Protein AF-A0A974XVE1-F1 (afdb_monomer)

Solvent-accessible surface area (backbone atoms only — not comparable to full-atom values): 7111 Å² total; per-residue (Å²): 137,82,68,77,72,42,47,41,37,40,39,33,48,55,70,92,67,84,51,98,88,50,91,76,50,48,82,82,35,65,44,76,46,61,54,63,66,61,50,50,52,49,50,55,48,41,69,74,57,59,44,43,87,68,50,74,55,98,90,42,65,31,20,33,43,82,91,47,64,31,39,35,35,72,54,72,46,81,47,76,92,80,35,22,36,38,41,37,44,37,36,40,59,50,91,90,53,90,82,74,59,68,65,62,54,51,52,53,52,51,52,54,50,51,58,49,59,78,74,107

Sequence (120 aa):
MTAITHVYNYTVRIPHYKDPQHDVSWRNHVEINHSSEIALARITKWHRDSGQPAFETQGFMVRKAENEDAYFAVQSDRLKSDGHALVTFKVFTDETVPEVNPKEIIEHLIEDYRGRLDRG

pLDDT: mean 89.41, std 10.3, range [51.41, 98.19]

Nearest PDB structures (foldseek):
  7m0e-assembly2_B  TM=3.666E-01  e=6.092E-01  Homo sapiens
  4az1-assembly1_B  TM=4.094E-01  e=5.699E+00  Trypanosoma cruzi
  6cfw-assembly1_K  TM=3.891E-01  e=7.307E+00  Pyrococcus furiosus DSM 3638
  6izw-assembly1_A  TM=3.920E-01  e=6.867E+00  Myxococcus xanthus DK 1622
  8foh-assembly1_1  TM=3.137E-01  e=8.273E+00  Saccharomyces cerevisiae

Radius of gyration: 14.96 Å; Cα contacts (8 Å, |Δi|>4): 196; chains: 1; bounding box: 37×27×49 Å

Mean predicted aligned error: 4.95 Å

Organism: NCBI:txid2814292

Secondary structure (DSSP, 8-state):
-PPP-EEEEEEEE------SSS---GGGGEEEE--HHHHHHHHHHHHHS--EEEEEETTEEEEE-SSSSEEEEEEEEEPGGG-EEEEEEEEE--TT-TT--HHHHHHHHHHHHHHHHTT-

Structure (mmCIF, N/CA/C/O backbone):
data_AF-A0A974XVE1-F1
#
_entry.id   AF-A0A974XVE1-F1
#
loop_
_atom_site.group_PDB
_atom_site.id
_atom_site.type_symbol
_atom_site.label_atom_id
_atom_site.label_alt_id
_atom_site.label_comp_id
_atom_site.label_asym_id
_atom_site.label_entity_id
_atom_site.label_seq_id
_atom_site.pdbx_PDB_ins_code
_atom_site.Cartn_x
_atom_site.Cartn_y
_atom_site.Cartn_z
_atom_site.occupancy
_atom_site.B_iso_or_equiv
_atom_site.auth_seq_id
_atom_site.auth_comp_id
_atom_site.auth_asym_id
_atom_site.auth_atom_id
_atom_site.pdbx_PDB_model_num
ATOM 1 N N . MET A 1 1 ? -7.457 4.304 23.939 1.00 51.41 1 MET A N 1
ATOM 2 C CA . MET A 1 1 ? -6.723 3.577 22.883 1.00 51.41 1 MET A CA 1
ATOM 3 C C . MET A 1 1 ? -7.741 2.677 22.211 1.00 51.41 1 MET A C 1
ATOM 5 O O . MET A 1 1 ? -8.290 1.828 22.900 1.00 51.41 1 MET A O 1
ATOM 9 N N . THR A 1 2 ? -8.090 2.932 20.950 1.00 67.31 2 THR A N 1
ATOM 10 C CA . THR A 1 2 ? -9.068 2.101 20.229 1.00 67.31 2 THR A CA 1
ATOM 11 C C . THR A 1 2 ? -8.315 1.050 19.429 1.00 67.31 2 THR A C 1
ATOM 13 O O . THR A 1 2 ? -7.291 1.361 18.823 1.00 67.31 2 THR A O 1
ATOM 16 N N . ALA A 1 3 ? -8.773 -0.198 19.487 1.00 85.00 3 ALA A N 1
ATOM 17 C CA . ALA A 1 3 ? -8.128 -1.294 18.780 1.00 85.00 3 ALA A CA 1
ATOM 18 C C . ALA A 1 3 ? -8.289 -1.126 17.262 1.00 85.00 3 ALA A C 1
ATOM 20 O O . ALA A 1 3 ? -9.346 -0.708 16.790 1.00 85.00 3 ALA A O 1
ATOM 21 N N . ILE A 1 4 ? -7.252 -1.490 16.504 1.00 90.75 4 ILE A N 1
ATOM 22 C CA . ILE A 1 4 ? -7.373 -1.682 15.057 1.00 90.75 4 ILE A CA 1
ATOM 23 C C . ILE A 1 4 ? -8.256 -2.908 14.835 1.00 90.75 4 ILE A C 1
ATOM 25 O O . ILE A 1 4 ? -7.917 -4.006 15.275 1.00 90.75 4 ILE A O 1
ATOM 29 N N . THR A 1 5 ? -9.396 -2.709 14.182 1.00 91.38 5 THR A N 1
ATOM 30 C CA . THR A 1 5 ? -10.370 -3.770 13.898 1.00 91.38 5 THR A CA 1
ATOM 31 C C . THR A 1 5 ? -10.251 -4.298 12.475 1.00 91.38 5 THR A C 1
ATOM 33 O O . THR A 1 5 ? -10.677 -5.418 12.213 1.00 91.38 5 THR A O 1
ATOM 36 N N . HIS A 1 6 ? -9.645 -3.523 11.571 1.00 94.31 6 HIS A N 1
ATOM 37 C CA . HIS A 1 6 ? -9.445 -3.900 10.176 1.00 94.31 6 HIS A CA 1
ATOM 38 C C . HIS A 1 6 ? -8.010 -3.617 9.742 1.00 94.31 6 HIS A C 1
ATOM 40 O O . HIS A 1 6 ? -7.458 -2.555 10.024 1.00 94.31 6 HIS A O 1
ATOM 46 N N . VAL A 1 7 ? -7.412 -4.559 9.021 1.00 96.56 7 VAL A N 1
ATOM 47 C CA . VAL A 1 7 ? -6.055 -4.436 8.485 1.00 96.56 7 VAL A CA 1
ATOM 48 C C . VAL A 1 7 ? -6.097 -4.708 6.990 1.00 96.56 7 VAL A C 1
ATOM 50 O O . VAL A 1 7 ? -6.692 -5.694 6.560 1.00 96.56 7 VAL A O 1
ATOM 53 N N . TYR A 1 8 ? -5.448 -3.854 6.204 1.00 97.75 8 TYR A N 1
ATOM 54 C CA . TYR A 1 8 ? -5.314 -4.001 4.760 1.00 97.75 8 TYR A CA 1
ATOM 55 C C . TYR A 1 8 ? -3.849 -3.833 4.363 1.00 97.75 8 TYR A C 1
ATOM 57 O O . TYR A 1 8 ? -3.285 -2.745 4.439 1.00 97.75 8 TYR A O 1
ATOM 65 N N . ASN A 1 9 ? -3.213 -4.913 3.929 1.00 98.06 9 ASN A N 1
ATOM 66 C CA . ASN A 1 9 ? -1.834 -4.890 3.460 1.00 98.06 9 ASN A CA 1
ATOM 67 C C . ASN A 1 9 ? -1.812 -5.133 1.959 1.00 98.06 9 ASN A C 1
ATOM 69 O O . ASN A 1 9 ? -1.973 -6.268 1.512 1.00 98.06 9 ASN A O 1
ATOM 73 N N . TYR A 1 10 ? -1.559 -4.076 1.202 1.00 98.12 10 TYR A N 1
ATOM 74 C CA . TYR A 1 10 ? -1.370 -4.144 -0.236 1.00 98.12 10 TYR A CA 1
ATOM 75 C C . TYR A 1 10 ? 0.104 -4.367 -0.558 1.00 98.12 10 TYR A C 1
ATOM 77 O O . TYR A 1 10 ? 0.998 -3.741 0.030 1.00 98.12 10 TYR A O 1
ATOM 85 N N . THR A 1 11 ? 0.356 -5.257 -1.506 1.00 97.12 11 THR A N 1
ATOM 86 C CA . THR A 1 11 ? 1.673 -5.485 -2.097 1.00 97.12 11 THR A CA 1
ATOM 87 C C . THR A 1 11 ? 1.521 -5.508 -3.600 1.00 97.12 11 THR A C 1
ATOM 89 O O . THR A 1 11 ? 0.715 -6.270 -4.116 1.00 97.12 11 THR A O 1
ATOM 92 N N . VAL A 1 12 ? 2.304 -4.700 -4.301 1.00 95.00 12 VAL A N 1
ATOM 93 C CA . VAL A 1 12 ? 2.365 -4.731 -5.762 1.00 95.00 12 VAL A CA 1
ATOM 94 C C . VAL A 1 12 ? 3.779 -5.080 -6.169 1.00 95.00 12 VAL A C 1
ATOM 96 O O . VAL A 1 12 ? 4.738 -4.512 -5.641 1.00 95.00 12 VAL A O 1
ATOM 99 N N . ARG A 1 13 ? 3.907 -6.026 -7.094 1.00 90.56 13 ARG A N 1
ATOM 100 C CA . ARG A 1 13 ? 5.177 -6.367 -7.735 1.00 90.56 13 ARG A CA 1
ATOM 101 C C . ARG A 1 13 ? 5.052 -6.060 -9.213 1.00 90.56 13 ARG A C 1
ATOM 103 O O . ARG A 1 13 ? 4.204 -6.642 -9.883 1.00 90.56 13 ARG A O 1
ATOM 110 N N . ILE A 1 14 ? 5.878 -5.145 -9.707 1.00 85.44 14 ILE A N 1
ATOM 111 C CA . ILE A 1 14 ? 5.908 -4.854 -11.137 1.00 85.44 14 ILE A CA 1
ATOM 112 C C . ILE A 1 14 ? 6.508 -6.077 -11.853 1.00 85.44 14 ILE A C 1
ATOM 114 O O . ILE A 1 14 ? 7.609 -6.505 -11.500 1.00 85.44 14 ILE A O 1
ATOM 118 N N . PRO A 1 15 ? 5.782 -6.699 -12.798 1.00 79.94 15 PRO A N 1
ATOM 119 C CA . PRO A 1 15 ? 6.287 -7.854 -13.529 1.00 79.94 15 PRO A CA 1
ATOM 120 C C . PRO A 1 15 ? 7.419 -7.443 -14.481 1.00 79.94 15 PRO A C 1
ATOM 122 O O . PRO A 1 15 ? 7.312 -6.446 -15.188 1.00 79.94 15 PRO A O 1
ATOM 125 N N . HIS A 1 16 ? 8.485 -8.244 -14.524 1.00 75.25 16 HIS A N 1
ATOM 126 C CA . HIS A 1 16 ? 9.667 -8.037 -15.376 1.00 75.25 16 HIS A CA 1
ATOM 127 C C . HIS A 1 16 ? 9.638 -8.876 -16.670 1.00 75.25 16 HIS A C 1
ATOM 129 O O . HIS A 1 16 ? 10.615 -8.919 -17.415 1.00 75.25 16 HIS A O 1
ATOM 135 N N . TYR A 1 17 ? 8.539 -9.588 -16.936 1.00 73.12 17 TYR A N 1
ATOM 136 C CA . TYR A 1 17 ? 8.387 -10.471 -18.092 1.00 73.12 17 TYR A CA 1
ATOM 137 C C . TYR A 1 17 ? 7.341 -9.922 -19.064 1.00 73.12 17 TYR A C 1
ATOM 139 O O . TYR A 1 17 ? 6.427 -9.199 -18.675 1.00 73.12 17 TYR A O 1
ATOM 147 N N . LYS A 1 18 ? 7.473 -10.290 -20.339 1.00 67.25 18 LYS A N 1
ATOM 148 C CA . LYS A 1 18 ? 6.446 -10.067 -21.359 1.00 67.25 18 LYS A CA 1
ATOM 149 C C . LYS A 1 18 ? 5.841 -11.415 -21.720 1.00 67.25 18 LYS A C 1
ATOM 151 O O . LYS A 1 18 ? 6.584 -12.339 -22.047 1.00 67.25 18 LYS A O 1
ATOM 156 N N . ASP A 1 19 ? 4.521 -11.517 -21.669 1.00 69.50 19 ASP A N 1
ATOM 157 C CA . ASP A 1 19 ? 3.796 -12.658 -22.217 1.00 69.50 19 ASP A CA 1
ATOM 158 C C . ASP A 1 19 ? 3.272 -12.259 -23.610 1.00 69.50 19 ASP A C 1
ATOM 160 O O . ASP A 1 19 ? 2.522 -11.293 -23.727 1.00 69.50 19 ASP A O 1
ATOM 164 N N . PRO A 1 20 ? 3.682 -12.937 -24.695 1.00 70.50 20 PRO A N 1
ATOM 165 C CA . PRO A 1 20 ? 3.166 -12.645 -26.030 1.00 70.50 20 PRO A CA 1
ATOM 166 C C . PRO A 1 20 ? 1.683 -13.022 -26.211 1.00 70.50 20 PRO A C 1
ATOM 168 O O . PRO A 1 20 ? 1.090 -12.638 -27.217 1.00 70.50 20 PRO A O 1
ATOM 171 N N . GLN A 1 21 ? 1.091 -13.780 -25.282 1.00 77.69 21 GLN A N 1
ATOM 172 C CA . GLN A 1 21 ? -0.300 -14.244 -25.329 1.00 77.69 21 GLN A CA 1
ATOM 173 C C . GLN A 1 21 ? -1.229 -13.510 -24.351 1.00 77.69 21 GLN A C 1
ATOM 175 O O . GLN A 1 21 ? -2.440 -13.506 -24.576 1.00 77.69 21 GLN A O 1
ATOM 180 N N . HIS A 1 22 ? -0.698 -12.871 -23.306 1.00 73.81 22 HIS A N 1
ATOM 181 C CA . HIS A 1 22 ? -1.494 -12.194 -22.278 1.00 73.81 22 HIS A CA 1
ATOM 182 C C . HIS A 1 22 ? -0.956 -10.797 -21.970 1.00 73.81 22 HIS A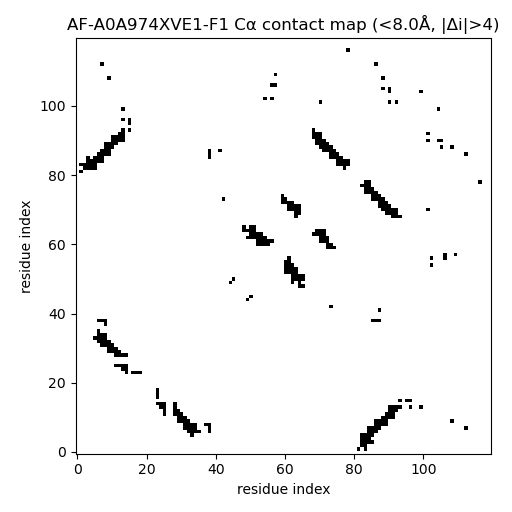 C 1
ATOM 184 O O . HIS A 1 22 ? 0.249 -10.567 -21.970 1.00 73.81 22 HIS A O 1
ATOM 190 N N . ASP A 1 23 ? -1.857 -9.867 -21.651 1.00 71.25 23 ASP A N 1
ATOM 191 C CA . ASP A 1 23 ? -1.456 -8.540 -21.190 1.00 71.25 23 ASP A CA 1
ATOM 192 C C . ASP A 1 23 ? -0.888 -8.626 -19.764 1.00 71.25 23 ASP A C 1
ATOM 194 O O . ASP A 1 23 ? -1.590 -8.950 -18.797 1.00 71.25 23 ASP A O 1
ATOM 198 N N . VAL A 1 24 ? 0.416 -8.377 -19.640 1.00 73.62 24 VAL A N 1
ATOM 199 C CA . VAL A 1 24 ? 1.142 -8.418 -18.369 1.00 73.62 24 VAL A CA 1
ATOM 200 C C . VAL A 1 24 ? 1.152 -7.013 -17.783 1.00 73.62 24 VAL A C 1
ATOM 202 O O . VAL A 1 24 ? 1.993 -6.181 -18.111 1.00 73.62 24 VAL A O 1
ATOM 205 N N . SER A 1 25 ? 0.201 -6.755 -16.887 1.00 82.44 25 SER A N 1
ATOM 206 C CA . SER A 1 25 ? 0.068 -5.482 -16.181 1.00 82.44 25 SER A CA 1
ATOM 207 C C . SER A 1 25 ? 0.274 -5.662 -14.681 1.00 82.44 25 SER A C 1
ATOM 209 O O . SER A 1 25 ? -0.181 -6.646 -14.095 1.00 82.44 25 SER A O 1
ATOM 211 N N . TRP A 1 26 ? 0.878 -4.669 -14.020 1.00 85.88 26 TRP A N 1
ATOM 212 C CA . TRP A 1 26 ? 0.981 -4.616 -12.555 1.00 85.88 26 TRP A CA 1
ATOM 213 C C . TRP A 1 26 ? -0.390 -4.707 -11.867 1.00 85.88 26 TRP A C 1
ATOM 215 O O . TRP A 1 26 ? -0.472 -5.162 -10.727 1.00 85.88 26 TRP A O 1
ATOM 225 N N . ARG A 1 27 ? -1.471 -4.335 -12.570 1.00 86.44 27 ARG A N 1
ATOM 226 C CA . ARG A 1 27 ? -2.858 -4.450 -12.093 1.00 86.44 27 ARG A CA 1
ATOM 227 C C . ARG A 1 27 ? -3.236 -5.895 -11.748 1.00 86.44 27 ARG A C 1
ATOM 229 O O . ARG A 1 27 ? -4.002 -6.112 -10.816 1.00 86.44 27 ARG A O 1
ATOM 236 N N . ASN A 1 28 ? -2.636 -6.876 -12.425 1.00 83.81 28 ASN A N 1
ATOM 237 C CA . ASN A 1 28 ? -2.845 -8.305 -12.165 1.00 83.81 28 ASN A CA 1
ATOM 238 C C . ASN A 1 28 ? -1.953 -8.846 -11.031 1.00 83.81 28 ASN A C 1
ATOM 240 O O . ASN A 1 28 ? -2.083 -10.001 -10.638 1.00 83.81 28 ASN A O 1
ATOM 244 N N . HIS A 1 29 ? -1.050 -8.018 -10.500 1.00 87.12 29 HIS A N 1
ATOM 245 C CA . HIS A 1 29 ? -0.064 -8.373 -9.477 1.00 87.12 29 HIS A CA 1
ATOM 246 C C . HIS A 1 29 ? -0.264 -7.585 -8.173 1.00 87.12 29 HIS A C 1
ATOM 248 O O . HIS A 1 29 ? 0.684 -7.361 -7.415 1.00 87.12 29 HIS A O 1
ATOM 254 N N . VAL A 1 30 ? -1.502 -7.154 -7.916 1.00 93.00 30 VAL A N 1
ATOM 255 C CA . VAL A 1 30 ? -1.912 -6.566 -6.641 1.00 93.00 30 VAL A CA 1
ATOM 256 C C . VAL A 1 30 ? -2.319 -7.687 -5.685 1.00 93.00 30 VAL A C 1
ATOM 258 O O . VAL A 1 30 ? -3.337 -8.349 -5.869 1.00 93.00 30 VAL A O 1
ATOM 261 N N . GLU A 1 31 ? -1.533 -7.884 -4.633 1.00 95.12 31 GLU A N 1
ATOM 262 C CA . GLU A 1 31 ? -1.820 -8.821 -3.549 1.00 95.12 31 GLU A CA 1
ATOM 263 C C . GLU A 1 31 ? -2.351 -8.071 -2.327 1.00 95.12 31 GLU A C 1
ATOM 265 O O . GLU A 1 31 ? -1.766 -7.074 -1.892 1.00 95.12 31 GLU A O 1
ATOM 270 N N . ILE A 1 32 ? -3.425 -8.585 -1.727 1.00 96.19 32 ILE A N 1
ATOM 271 C CA . ILE A 1 32 ? -4.030 -8.021 -0.518 1.00 96.19 32 ILE A CA 1
ATOM 272 C C . ILE A 1 32 ? -4.080 -9.101 0.555 1.00 96.19 32 ILE A C 1
ATOM 274 O O . ILE A 1 32 ? -4.535 -10.216 0.307 1.00 96.19 32 ILE A O 1
ATOM 278 N N . ASN A 1 33 ? -3.642 -8.769 1.767 1.00 95.00 33 ASN A N 1
ATOM 279 C CA . ASN A 1 33 ? -3.856 -9.611 2.942 1.00 95.00 33 ASN A CA 1
ATOM 280 C C . ASN A 1 33 ? -4.298 -8.782 4.155 1.00 95.00 33 ASN A C 1
ATOM 282 O O . ASN A 1 33 ? -4.079 -7.574 4.213 1.00 95.00 33 ASN A O 1
ATOM 286 N N . HIS A 1 34 ? -4.875 -9.459 5.146 1.00 96.56 34 HIS A N 1
ATOM 287 C CA . HIS A 1 34 ? -5.447 -8.840 6.346 1.00 96.56 34 HIS A CA 1
ATOM 288 C C . HIS A 1 34 ? -4.681 -9.204 7.630 1.00 96.56 34 HIS A C 1
ATOM 290 O O . HIS A 1 34 ? -5.222 -9.124 8.729 1.00 96.56 34 HIS A O 1
ATOM 296 N N . SER A 1 35 ? -3.423 -9.648 7.507 1.00 97.12 35 SER A N 1
ATOM 297 C CA . SER A 1 35 ? -2.628 -10.087 8.657 1.00 97.12 35 SER A CA 1
ATOM 298 C C . SER A 1 35 ? -2.122 -8.904 9.487 1.00 97.12 35 SER A C 1
ATOM 300 O O . SER A 1 35 ? -1.351 -8.067 9.005 1.00 97.12 35 SER A O 1
ATOM 302 N N . SER A 1 36 ? -2.498 -8.876 10.766 1.00 96.44 36 SER A N 1
ATOM 303 C CA . SER A 1 36 ? -1.978 -7.913 11.743 1.00 96.44 36 SER A CA 1
ATOM 304 C C . SER A 1 36 ? -0.472 -8.059 11.962 1.00 96.44 36 SER A C 1
ATOM 306 O O . SER A 1 36 ? 0.212 -7.059 12.163 1.00 96.44 36 SER A O 1
ATOM 308 N N . GLU A 1 37 ? 0.066 -9.279 11.875 1.00 96.88 37 GLU A N 1
ATOM 309 C CA . GLU A 1 37 ? 1.505 -9.536 12.022 1.00 96.88 37 GLU A CA 1
ATOM 310 C C . GLU A 1 37 ? 2.303 -8.890 10.886 1.00 96.88 37 GLU A C 1
ATOM 312 O O . GLU A 1 37 ? 3.314 -8.230 11.127 1.00 96.88 37 GLU A O 1
ATOM 317 N N . ILE A 1 38 ? 1.808 -9.003 9.647 1.00 96.06 38 ILE A N 1
ATOM 318 C CA . ILE A 1 38 ? 2.435 -8.371 8.478 1.00 96.06 38 ILE A CA 1
ATOM 319 C C . ILE A 1 38 ? 2.382 -6.845 8.602 1.00 96.06 38 ILE A C 1
ATOM 321 O O . ILE A 1 38 ? 3.383 -6.174 8.337 1.00 96.06 38 ILE A O 1
ATOM 325 N N . ALA A 1 39 ? 1.244 -6.291 9.029 1.00 96.44 39 ALA A N 1
ATOM 326 C CA . ALA A 1 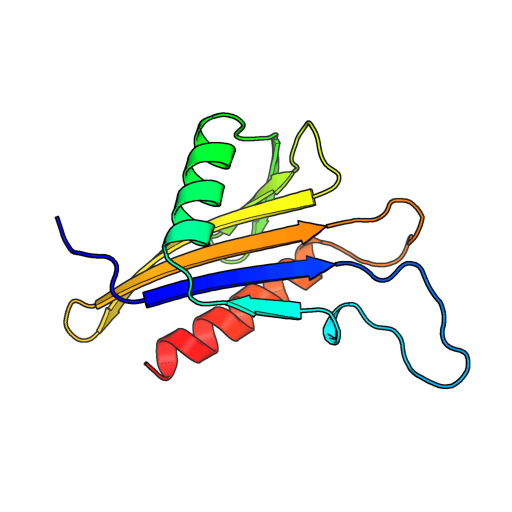39 ? 1.102 -4.850 9.223 1.00 96.44 39 ALA A CA 1
ATOM 327 C C . ALA A 1 39 ? 2.057 -4.330 10.306 1.00 96.44 39 ALA A C 1
ATOM 329 O O . ALA A 1 39 ? 2.781 -3.358 10.081 1.00 96.44 3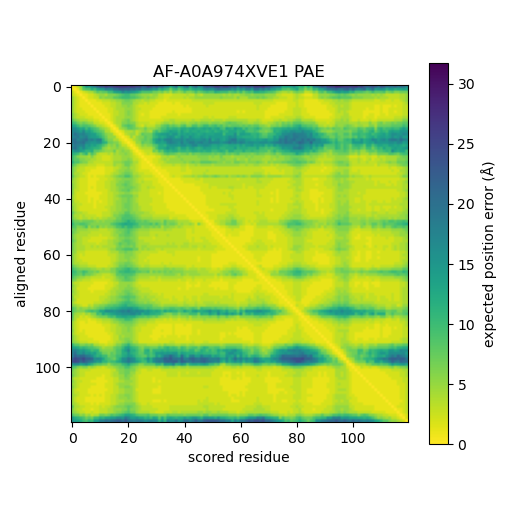9 ALA A O 1
ATOM 330 N N . LEU A 1 40 ? 2.118 -5.014 11.453 1.00 96.31 40 LEU A N 1
ATOM 331 C CA . LEU A 1 40 ? 3.004 -4.653 12.555 1.00 96.31 40 LEU A CA 1
ATOM 332 C C . LEU A 1 40 ? 4.476 -4.714 12.131 1.00 96.31 40 LEU A C 1
ATOM 334 O O . LEU A 1 40 ? 5.234 -3.786 12.419 1.00 96.31 40 LEU A O 1
ATOM 338 N N . ALA A 1 41 ? 4.877 -5.761 11.405 1.00 96.56 41 ALA A N 1
ATOM 339 C CA . ALA A 1 41 ? 6.236 -5.888 10.887 1.00 96.56 41 ALA A CA 1
ATOM 340 C C . ALA A 1 41 ? 6.598 -4.737 9.932 1.00 96.56 41 ALA A C 1
ATOM 342 O O . ALA A 1 41 ? 7.682 -4.161 10.051 1.00 96.56 41 ALA A O 1
ATOM 343 N N . ARG A 1 42 ? 5.686 -4.353 9.027 1.00 95.88 42 ARG A N 1
ATOM 344 C CA . ARG A 1 42 ? 5.882 -3.225 8.098 1.00 95.88 42 ARG A CA 1
ATOM 345 C C . ARG A 1 42 ? 6.034 -1.901 8.829 1.00 95.88 42 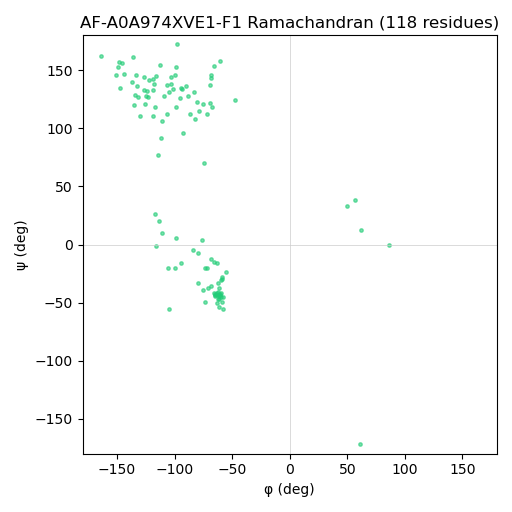ARG A C 1
ATOM 347 O O . ARG A 1 42 ? 7.004 -1.193 8.591 1.00 95.88 42 ARG A O 1
ATOM 354 N N . ILE A 1 43 ? 5.124 -1.595 9.748 1.00 95.06 43 ILE A N 1
ATOM 355 C CA . ILE A 1 43 ? 5.155 -0.342 10.513 1.00 95.06 43 ILE A CA 1
ATOM 356 C C . ILE A 1 43 ? 6.407 -0.267 11.371 1.00 95.06 43 ILE A C 1
ATOM 358 O O . ILE A 1 43 ? 7.075 0.761 11.386 1.00 95.06 43 ILE A O 1
ATOM 362 N N . THR A 1 44 ? 6.774 -1.367 12.029 1.00 96.06 44 THR A N 1
ATOM 363 C CA . THR A 1 44 ? 8.013 -1.435 12.813 1.00 96.06 44 THR A CA 1
ATOM 364 C C . THR A 1 44 ? 9.237 -1.171 11.937 1.00 96.06 44 THR A C 1
ATOM 366 O O . THR A 1 44 ? 10.105 -0.387 12.323 1.00 96.06 44 THR A O 1
ATOM 369 N N . LYS A 1 45 ? 9.300 -1.786 10.745 1.00 94.88 45 LYS A N 1
ATOM 370 C CA . LYS A 1 45 ? 10.380 -1.552 9.777 1.00 94.88 45 LYS A CA 1
ATOM 371 C C . LYS A 1 45 ? 10.414 -0.090 9.339 1.00 94.88 45 LYS A C 1
ATOM 373 O O . LYS A 1 45 ? 11.447 0.546 9.468 1.00 94.88 45 LYS A O 1
ATOM 378 N N . TRP A 1 46 ? 9.301 0.455 8.865 1.00 94.38 46 TRP A N 1
ATOM 379 C CA . TRP A 1 46 ? 9.242 1.806 8.301 1.00 94.38 46 TRP A CA 1
ATOM 380 C C . TRP A 1 46 ? 9.329 2.916 9.346 1.00 94.38 46 TRP A C 1
ATOM 382 O O . TRP A 1 46 ? 9.686 4.039 9.021 1.00 94.38 46 TRP A O 1
ATOM 392 N N . HIS A 1 47 ? 9.045 2.628 10.612 1.00 92.88 47 HIS A 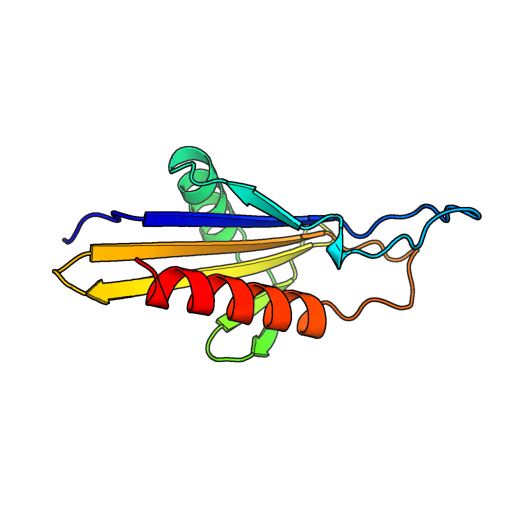N 1
ATOM 393 C CA . HIS A 1 47 ? 9.347 3.557 11.694 1.00 92.88 47 HIS A CA 1
ATOM 394 C C . HIS A 1 47 ? 10.859 3.643 11.952 1.00 92.88 47 HIS A C 1
ATOM 396 O O . HIS A 1 47 ? 11.372 4.714 12.264 1.00 92.88 47 HIS A O 1
ATOM 402 N N . ARG A 1 48 ? 11.581 2.520 11.841 1.00 93.25 48 ARG A N 1
ATOM 403 C CA . ARG A 1 48 ? 13.045 2.483 11.978 1.00 93.25 48 ARG A CA 1
ATOM 404 C C . ARG A 1 48 ? 13.734 3.076 10.749 1.00 93.25 48 ARG A C 1
ATOM 406 O O . ARG A 1 48 ? 14.577 3.953 10.885 1.00 93.25 48 ARG A O 1
ATOM 413 N N . ASP A 1 49 ? 13.314 2.621 9.577 1.00 92.75 49 ASP A N 1
ATOM 414 C CA . ASP A 1 49 ? 13.871 2.961 8.274 1.00 92.75 49 ASP A CA 1
ATOM 415 C C . ASP A 1 49 ? 12.808 3.727 7.484 1.00 92.75 49 ASP A C 1
ATOM 417 O O . ASP A 1 49 ? 12.111 3.178 6.625 1.00 92.75 49 ASP A O 1
ATOM 421 N N . SER A 1 50 ? 12.639 5.008 7.820 1.00 89.94 50 SER A N 1
ATOM 422 C CA . SER A 1 50 ? 11.550 5.821 7.266 1.00 89.94 50 SER A CA 1
ATOM 423 C C . SER A 1 50 ? 11.654 6.066 5.767 1.00 89.94 50 SER A C 1
ATOM 425 O O . SER A 1 50 ? 10.667 6.460 5.156 1.00 89.94 50 SER A O 1
ATOM 427 N N . GLY A 1 51 ? 12.804 5.812 5.144 1.00 93.75 51 GLY A N 1
ATOM 428 C CA . GLY A 1 51 ? 13.018 6.139 3.742 1.00 93.75 51 GLY A CA 1
ATOM 429 C C . GLY A 1 51 ? 12.898 7.641 3.472 1.00 93.75 51 GLY A C 1
ATOM 430 O O . GLY A 1 51 ? 12.751 8.460 4.386 1.00 93.75 51 GLY A O 1
ATOM 431 N N . GLN A 1 52 ? 12.902 8.009 2.197 1.00 96.38 52 GLN A N 1
ATOM 432 C CA . GLN A 1 52 ? 12.850 9.401 1.758 1.00 96.38 52 GLN A CA 1
ATOM 433 C C . GLN A 1 52 ? 11.448 9.764 1.253 1.00 96.38 52 GLN A C 1
ATOM 435 O O . GLN A 1 52 ? 10.839 8.967 0.536 1.00 96.38 52 GLN A O 1
ATOM 440 N N . PRO A 1 53 ? 10.910 10.951 1.593 1.00 96.25 53 PRO A N 1
ATOM 441 C CA . PRO A 1 53 ? 9.716 11.490 0.948 1.00 96.25 53 PRO A CA 1
ATOM 442 C C . PRO A 1 53 ? 9.816 11.404 -0.576 1.00 96.25 53 PRO A C 1
ATOM 444 O O . PRO A 1 53 ? 10.773 11.910 -1.157 1.00 96.25 53 PRO A O 1
ATOM 447 N N . ALA A 1 54 ? 8.840 10.767 -1.219 1.00 95.94 54 ALA A N 1
ATOM 448 C CA . ALA A 1 54 ? 8.794 10.669 -2.674 1.00 95.94 54 ALA A CA 1
ATOM 449 C C . ALA A 1 54 ? 7.740 11.618 -3.247 1.00 95.94 54 ALA A C 1
ATOM 451 O O . ALA A 1 54 ? 8.047 12.457 -4.090 1.00 95.94 54 ALA A O 1
ATOM 452 N N . PHE A 1 55 ? 6.497 11.487 -2.786 1.00 97.38 55 PHE A N 1
ATOM 453 C CA . PHE A 1 55 ? 5.378 12.330 -3.196 1.00 97.38 55 PHE A CA 1
ATOM 454 C C . PHE A 1 55 ? 4.214 12.184 -2.216 1.00 97.38 55 PHE A C 1
ATOM 456 O O . PHE A 1 55 ? 4.119 11.209 -1.474 1.00 97.38 55 PHE A O 1
ATOM 463 N N . GLU A 1 56 ? 3.299 13.145 -2.253 1.00 97.56 56 GLU A N 1
ATOM 464 C CA . GLU A 1 56 ? 2.009 13.056 -1.579 1.00 97.56 56 GLU A CA 1
ATOM 465 C C . GLU A 1 56 ? 0.915 12.821 -2.623 1.00 97.56 56 GLU A C 1
ATOM 467 O O . GLU A 1 56 ? 0.926 13.427 -3.701 1.00 97.56 56 GLU A O 1
ATOM 472 N N . THR A 1 57 ? -0.026 11.927 -2.329 1.00 97.19 57 THR A N 1
ATOM 473 C CA . THR A 1 57 ? -1.226 11.769 -3.153 1.00 97.19 57 THR A CA 1
ATOM 474 C C . THR A 1 57 ? -2.425 11.366 -2.310 1.00 97.19 57 THR A C 1
ATOM 476 O O . THR A 1 57 ? -2.335 10.508 -1.438 1.00 97.19 57 THR A O 1
ATOM 479 N N . GLN A 1 58 ? -3.558 12.025 -2.550 1.00 95.19 58 GLN A N 1
ATOM 480 C CA . GLN A 1 58 ? -4.835 11.758 -1.887 1.00 95.19 58 GLN A CA 1
ATOM 481 C C . GLN A 1 58 ? -4.764 11.692 -0.341 1.00 95.19 58 GLN A C 1
ATOM 483 O O . GLN A 1 58 ? -5.516 10.936 0.272 1.00 95.19 58 GLN A O 1
ATOM 488 N N . GLY A 1 59 ? -3.879 12.474 0.289 1.00 94.56 59 GLY A N 1
ATOM 489 C CA . GLY A 1 59 ? -3.666 12.493 1.745 1.00 94.56 59 GLY A CA 1
ATOM 490 C C . GLY A 1 59 ? -2.672 11.451 2.273 1.00 94.56 59 GLY A C 1
ATOM 491 O O . GLY A 1 59 ? -2.396 11.429 3.468 1.00 94.56 59 GLY A O 1
ATOM 492 N N . PHE A 1 60 ? -2.099 10.622 1.397 1.00 97.25 60 PHE A N 1
ATOM 493 C CA . PHE A 1 60 ? -1.047 9.671 1.736 1.00 97.25 60 PHE A CA 1
ATOM 494 C C . PHE A 1 60 ? 0.330 10.258 1.442 1.00 97.25 60 PHE A C 1
ATOM 496 O O . PHE A 1 60 ? 0.635 10.631 0.306 1.00 97.25 60 PHE A O 1
ATOM 503 N N . MET A 1 61 ? 1.194 10.254 2.457 1.00 97.31 61 MET A N 1
ATOM 504 C CA . MET A 1 61 ? 2.619 10.522 2.290 1.00 97.31 61 MET A CA 1
ATOM 505 C C . MET A 1 61 ? 3.329 9.249 1.827 1.00 97.31 61 MET A C 1
ATOM 507 O O . MET A 1 61 ? 3.507 8.308 2.606 1.00 97.31 61 MET A O 1
ATOM 511 N N . VAL A 1 62 ? 3.746 9.225 0.563 1.00 97.88 62 VAL A N 1
ATOM 512 C CA . VAL A 1 62 ? 4.466 8.096 -0.030 1.00 97.88 62 VAL A CA 1
ATOM 513 C C . VAL A 1 62 ? 5.963 8.322 0.090 1.00 97.88 62 VAL A C 1
ATOM 515 O O . VAL A 1 62 ? 6.488 9.402 -0.202 1.00 97.88 62 VAL A O 1
ATOM 518 N N . ARG A 1 63 ? 6.668 7.279 0.518 1.00 97.56 63 ARG A N 1
ATOM 519 C CA . ARG A 1 63 ? 8.109 7.302 0.761 1.00 97.56 63 ARG A CA 1
ATOM 520 C C . ARG A 1 63 ? 8.797 6.246 -0.096 1.00 97.56 63 ARG A C 1
ATOM 522 O O . ARG A 1 63 ? 8.259 5.155 -0.278 1.00 97.56 63 ARG A O 1
ATOM 529 N N . LYS A 1 64 ? 9.974 6.573 -0.630 1.00 96.31 64 LYS A N 1
ATOM 530 C CA . LYS A 1 64 ? 10.872 5.619 -1.288 1.00 96.31 64 LYS A CA 1
ATOM 531 C C . LYS A 1 64 ? 11.781 5.009 -0.226 1.00 96.31 64 LYS A C 1
ATOM 533 O O . LYS A 1 64 ? 12.392 5.738 0.557 1.00 96.31 64 LYS A O 1
ATOM 538 N N . ALA A 1 65 ? 11.852 3.687 -0.172 1.00 94.75 65 ALA A N 1
ATOM 539 C CA . ALA A 1 65 ? 12.765 2.999 0.727 1.00 94.75 65 ALA A CA 1
ATOM 540 C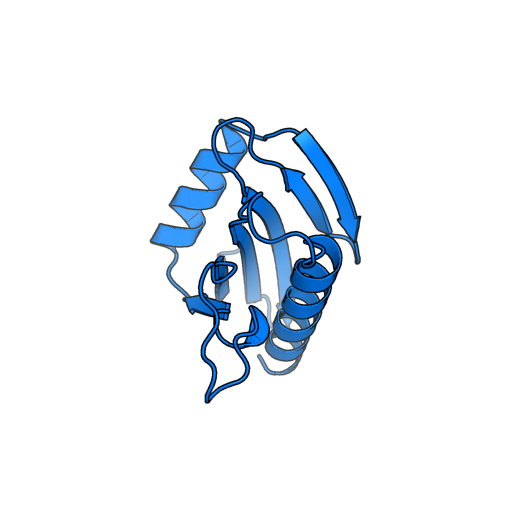 C . ALA A 1 65 ? 14.226 3.223 0.302 1.00 94.75 65 ALA A C 1
ATOM 542 O O . ALA A 1 65 ? 14.530 3.329 -0.880 1.00 94.75 65 ALA A O 1
ATOM 543 N N . GLU A 1 66 ? 15.132 3.309 1.276 1.00 89.56 66 GLU A N 1
ATOM 544 C CA . GLU A 1 66 ? 16.562 3.534 1.013 1.00 89.56 66 GLU A CA 1
ATOM 545 C C . GLU A 1 66 ? 17.297 2.254 0.600 1.00 89.56 66 GLU A C 1
ATOM 547 O O . GLU A 1 66 ? 18.214 2.303 -0.209 1.00 89.56 66 GLU A O 1
ATOM 552 N N . ASN A 1 67 ? 16.878 1.108 1.146 1.00 87.38 67 ASN A N 1
ATOM 553 C CA . ASN A 1 67 ? 17.571 -0.179 1.005 1.00 87.38 67 ASN A CA 1
ATOM 554 C C . ASN A 1 67 ? 16.797 -1.198 0.150 1.00 87.38 67 ASN A C 1
ATOM 556 O O . ASN A 1 67 ? 17.113 -2.386 0.161 1.00 87.38 67 ASN A O 1
ATOM 560 N N . GLU A 1 68 ? 15.727 -0.772 -0.518 1.00 88.94 68 GLU A N 1
ATOM 561 C CA . GLU A 1 68 ? 14.966 -1.601 -1.454 1.00 88.94 68 GLU A CA 1
ATOM 562 C C . GLU A 1 68 ? 14.324 -0.713 -2.521 1.00 88.94 68 GLU A C 1
ATOM 564 O O . GLU A 1 68 ? 13.888 0.397 -2.212 1.00 88.94 68 GLU A O 1
ATOM 569 N N . ASP A 1 69 ? 14.205 -1.220 -3.750 1.00 90.50 69 ASP A N 1
ATOM 570 C CA . ASP A 1 69 ? 13.473 -0.556 -4.833 1.00 90.50 69 ASP A CA 1
ATOM 571 C C . ASP A 1 69 ? 11.973 -0.686 -4.595 1.00 90.50 69 ASP A C 1
ATOM 573 O O . ASP A 1 69 ? 11.258 -1.465 -5.226 1.00 90.50 69 ASP A O 1
ATOM 577 N N . ALA A 1 70 ? 11.495 0.030 -3.581 1.00 93.88 70 ALA A N 1
ATOM 578 C CA . ALA A 1 70 ? 10.099 0.032 -3.219 1.00 93.88 70 ALA A CA 1
ATOM 579 C C . ALA A 1 70 ? 9.622 1.395 -2.733 1.00 93.88 70 ALA A C 1
ATOM 581 O O . ALA A 1 70 ? 10.323 2.138 -2.043 1.00 93.88 70 ALA A O 1
ATOM 582 N N . TYR A 1 71 ? 8.360 1.663 -3.037 1.00 96.19 71 TYR A N 1
ATOM 583 C CA . TYR A 1 71 ? 7.588 2.760 -2.481 1.00 96.19 71 TYR A CA 1
ATOM 584 C C . TYR A 1 71 ? 6.642 2.212 -1.427 1.00 96.19 71 TYR A C 1
ATOM 586 O O . TYR A 1 71 ? 6.105 1.109 -1.566 1.00 96.19 71 TYR A O 1
ATOM 594 N N . PHE A 1 72 ? 6.422 2.977 -0.368 1.00 97.31 72 PHE A N 1
ATOM 595 C CA . PHE A 1 72 ? 5.489 2.589 0.671 1.00 97.31 72 PHE A CA 1
ATOM 596 C C . PHE A 1 72 ? 4.757 3.773 1.282 1.00 97.31 72 PHE A C 1
ATOM 598 O O . PHE A 1 72 ? 5.231 4.909 1.273 1.00 97.31 72 PHE A O 1
ATOM 605 N N . ALA A 1 73 ? 3.589 3.472 1.834 1.00 97.62 73 ALA A N 1
ATOM 606 C CA . ALA A 1 73 ? 2.795 4.396 2.622 1.00 97.62 73 ALA A CA 1
ATOM 607 C C . ALA A 1 73 ? 2.013 3.620 3.684 1.00 97.62 73 ALA A C 1
ATOM 609 O O . ALA A 1 73 ? 1.687 2.442 3.512 1.00 97.62 73 ALA A O 1
ATOM 610 N N . VAL A 1 74 ? 1.715 4.290 4.790 1.00 96.81 74 VAL A N 1
ATOM 611 C CA . VAL A 1 74 ? 0.887 3.762 5.872 1.00 96.81 74 VAL A CA 1
ATOM 612 C C . VAL A 1 74 ? -0.067 4.848 6.332 1.00 96.81 74 VAL A C 1
ATOM 614 O O . VAL A 1 74 ? 0.323 6.008 6.452 1.00 96.81 74 VAL A O 1
ATOM 617 N N . GLN A 1 75 ? -1.305 4.462 6.607 1.00 95.88 75 GLN A N 1
ATOM 618 C CA . GLN A 1 75 ? -2.298 5.334 7.216 1.00 95.88 75 GLN A CA 1
ATOM 619 C C . GLN A 1 75 ? -3.247 4.505 8.074 1.00 95.88 75 GLN A C 1
ATOM 621 O O . GLN A 1 75 ? -3.398 3.298 7.879 1.00 95.88 75 GLN A O 1
ATOM 626 N N . SER A 1 76 ? -3.884 5.167 9.030 1.00 94.38 76 SER A N 1
ATOM 627 C CA . SER A 1 76 ? -5.027 4.629 9.753 1.00 94.38 76 SER A CA 1
ATOM 628 C C . SER A 1 76 ? -6.241 5.513 9.530 1.00 94.38 76 SER A C 1
ATOM 630 O O . SER A 1 76 ? -6.112 6.737 9.572 1.00 94.38 76 SER A O 1
ATOM 632 N N . ASP A 1 77 ? -7.410 4.902 9.407 1.00 93.44 77 ASP A N 1
ATOM 633 C CA . ASP A 1 77 ? -8.672 5.607 9.224 1.00 93.44 77 ASP A CA 1
ATOM 634 C C . ASP A 1 77 ? -9.685 5.153 10.271 1.00 93.44 77 ASP A C 1
ATOM 636 O O . ASP A 1 77 ? -9.735 3.984 10.670 1.00 93.44 77 ASP A O 1
ATOM 640 N N . ARG A 1 78 ? -10.508 6.093 10.736 1.00 91.12 78 ARG A N 1
ATOM 641 C CA . ARG A 1 78 ? -11.634 5.777 11.612 1.00 91.12 78 ARG A CA 1
ATOM 642 C C . ARG A 1 78 ? -12.815 5.330 10.759 1.00 91.12 78 ARG A C 1
ATOM 644 O O . ARG A 1 78 ? -13.186 6.011 9.808 1.00 91.12 78 ARG A O 1
ATOM 651 N N . LEU A 1 79 ? -13.418 4.212 11.136 1.00 88.44 79 LEU A N 1
ATOM 652 C CA . LEU A 1 79 ? -14.610 3.664 10.500 1.00 88.44 79 LEU A CA 1
ATOM 653 C C . LEU A 1 79 ? -15.871 4.052 11.278 1.00 88.44 79 LEU A C 1
ATOM 655 O O . LEU A 1 79 ? -15.818 4.593 12.389 1.00 88.44 79 LEU A O 1
ATOM 659 N N . LYS A 1 80 ? -17.028 3.736 10.691 1.00 83.38 80 LYS A N 1
ATOM 660 C CA . LYS A 1 80 ? -18.313 3.790 11.396 1.00 83.38 80 LYS A CA 1
ATOM 661 C C . LYS A 1 80 ? -18.297 2.820 12.590 1.00 83.38 80 LYS A C 1
ATOM 663 O O . LYS A 1 80 ? -17.505 1.879 12.636 1.00 83.38 80 LYS A O 1
ATOM 668 N N . SER A 1 81 ? -19.167 3.065 13.571 1.00 81.69 81 SER A N 1
ATOM 669 C CA . SER A 1 81 ? -19.337 2.193 14.748 1.00 81.69 81 SER A CA 1
ATOM 670 C C . SER A 1 81 ? -18.049 1.947 15.553 1.00 81.69 81 SER A C 1
ATOM 672 O O . SER A 1 81 ? -17.807 0.840 16.023 1.00 81.69 81 SER A O 1
ATOM 674 N N . ASP A 1 82 ? -17.207 2.976 15.689 1.00 80.25 82 ASP A N 1
ATOM 675 C CA . ASP A 1 82 ? -15.933 2.952 16.430 1.00 80.25 82 ASP A CA 1
ATOM 676 C C . ASP A 1 82 ? -14.863 1.971 15.910 1.00 80.25 82 ASP A C 1
ATOM 678 O O . ASP A 1 82 ? -13.824 1.774 16.551 1.00 80.25 82 ASP A O 1
ATOM 682 N N . GLY A 1 83 ? -15.049 1.416 14.709 1.00 87.50 83 GLY A N 1
ATOM 683 C CA . GLY A 1 83 ? -14.019 0.639 14.027 1.00 87.50 83 GLY A CA 1
ATOM 684 C C . GLY A 1 83 ? -12.813 1.496 13.631 1.00 87.50 83 GLY A C 1
ATOM 685 O O . GLY A 1 83 ? -12.925 2.706 13.439 1.00 87.50 83 GLY A O 1
ATOM 686 N N . HIS A 1 84 ? -11.645 0.869 13.514 1.00 92.62 84 HIS A N 1
ATOM 687 C CA . HIS A 1 84 ? -10.424 1.523 13.041 1.00 92.62 84 HIS A CA 1
ATOM 688 C C . HIS A 1 84 ? -9.737 0.619 12.021 1.00 92.62 84 HIS A C 1
ATOM 690 O O . HIS A 1 84 ? -9.509 -0.565 12.288 1.00 92.62 84 HIS A O 1
ATOM 696 N N . ALA A 1 85 ? -9.420 1.181 10.861 1.00 95.06 85 ALA A N 1
ATOM 697 C CA . ALA A 1 85 ? -8.668 0.519 9.813 1.00 95.06 85 ALA A CA 1
ATOM 698 C C . ALA A 1 85 ? -7.207 0.957 9.844 1.00 95.06 85 ALA A C 1
ATOM 700 O O . ALA A 1 85 ? -6.888 2.108 10.137 1.00 95.06 85 ALA A O 1
ATOM 701 N N . LEU A 1 86 ? -6.327 0.026 9.502 1.00 96.81 86 LEU A N 1
ATOM 702 C CA . LEU A 1 86 ? -4.923 0.270 9.231 1.00 96.81 86 LEU A CA 1
ATOM 703 C C . LEU A 1 86 ? -4.613 -0.231 7.826 1.00 96.81 86 LEU A C 1
ATOM 705 O O . LEU A 1 86 ? -4.878 -1.394 7.514 1.00 96.81 86 LEU A O 1
ATOM 709 N N . VAL A 1 87 ? -4.023 0.625 6.999 1.00 97.81 87 VAL A N 1
ATOM 710 C CA . VAL A 1 87 ? -3.603 0.271 5.646 1.00 97.81 87 VAL A CA 1
ATOM 711 C C . VAL A 1 87 ? -2.098 0.418 5.486 1.00 97.81 87 VAL A C 1
ATOM 713 O O . VAL A 1 87 ? -1.496 1.385 5.954 1.00 97.81 87 VAL A O 1
ATOM 716 N N . THR A 1 88 ? -1.483 -0.547 4.805 1.00 98.19 88 THR A N 1
ATOM 717 C CA . THR A 1 88 ? -0.099 -0.454 4.339 1.00 98.19 88 THR A CA 1
ATOM 718 C C . THR A 1 88 ? -0.041 -0.692 2.835 1.00 98.19 88 THR A C 1
ATOM 720 O O . THR A 1 88 ? -0.519 -1.713 2.340 1.00 98.19 88 THR A O 1
ATOM 723 N N . PHE A 1 89 ? 0.584 0.226 2.106 1.00 98.12 89 PHE A N 1
ATOM 724 C CA . PHE A 1 89 ? 0.901 0.069 0.691 1.00 98.12 89 PHE A CA 1
ATOM 725 C C . PHE A 1 89 ? 2.391 -0.215 0.550 1.00 98.12 89 PHE A C 1
ATOM 727 O O . PHE A 1 89 ? 3.209 0.495 1.134 1.00 98.12 89 PHE A O 1
ATOM 734 N N . LYS A 1 90 ? 2.751 -1.247 -0.216 1.00 97.25 90 LYS A N 1
ATOM 735 C CA . LYS A 1 90 ? 4.134 -1.517 -0.616 1.00 97.25 90 LYS A CA 1
ATOM 736 C C . LYS A 1 90 ? 4.184 -1.858 -2.101 1.00 97.25 90 LYS A C 1
ATOM 738 O O . LYS A 1 90 ? 3.581 -2.840 -2.521 1.00 97.25 90 LYS A O 1
ATOM 743 N N . VAL A 1 91 ? 4.914 -1.073 -2.879 1.00 95.94 91 VAL A N 1
ATOM 744 C CA . VAL A 1 91 ? 5.047 -1.228 -4.331 1.00 95.94 91 VAL A CA 1
ATOM 745 C C . VAL A 1 91 ? 6.511 -1.477 -4.640 1.00 95.94 91 VAL A C 1
ATOM 747 O O . VAL A 1 91 ? 7.320 -0.575 -4.460 1.00 95.94 91 VAL A O 1
ATOM 750 N N . PHE A 1 92 ? 6.850 -2.689 -5.068 1.00 93.06 92 PHE A N 1
ATOM 751 C CA . PHE A 1 92 ? 8.186 -3.007 -5.561 1.00 93.06 92 PHE A CA 1
ATOM 752 C C . PHE A 1 92 ? 8.314 -2.533 -7.002 1.00 93.06 92 PHE A C 1
ATOM 754 O O . PHE A 1 92 ? 7.524 -2.941 -7.857 1.00 93.06 92 PHE A O 1
ATOM 761 N N . THR A 1 93 ? 9.303 -1.686 -7.248 1.00 86.69 93 THR A N 1
ATOM 762 C CA . THR A 1 93 ? 9.671 -1.224 -8.579 1.00 86.69 93 THR A CA 1
ATOM 763 C C . THR A 1 93 ? 10.850 -2.011 -9.112 1.00 86.69 93 THR A C 1
ATOM 765 O O . THR A 1 93 ? 11.672 -2.500 -8.344 1.00 86.69 93 THR A O 1
ATOM 768 N N . ASP A 1 94 ? 10.931 -2.108 -10.430 1.00 77.88 94 ASP A N 1
ATOM 769 C CA . ASP A 1 94 ? 12.078 -2.671 -11.124 1.00 77.88 94 ASP A CA 1
ATOM 770 C C . ASP A 1 94 ? 12.557 -1.626 -12.134 1.00 77.88 94 ASP A C 1
ATOM 772 O O . ASP A 1 94 ? 11.785 -1.189 -12.991 1.00 77.88 94 ASP A O 1
ATOM 776 N N . GLU A 1 95 ? 13.810 -1.190 -12.011 1.00 66.50 95 GLU A N 1
ATOM 777 C CA . GLU A 1 95 ? 14.410 -0.181 -12.895 1.00 66.50 95 GLU A CA 1
ATOM 778 C C . GLU A 1 95 ? 14.495 -0.656 -14.356 1.00 66.50 95 GLU A C 1
ATOM 780 O O . GLU A 1 95 ? 14.649 0.157 -15.269 1.00 66.50 95 GLU A O 1
ATOM 785 N N . THR A 1 96 ? 14.352 -1.962 -14.600 1.00 68.69 96 THR A N 1
ATOM 786 C CA . THR A 1 96 ? 14.332 -2.549 -15.946 1.00 68.69 96 THR A CA 1
ATOM 787 C C . THR A 1 96 ? 12.983 -2.406 -16.658 1.00 68.69 96 THR A C 1
ATOM 789 O O . THR A 1 96 ? 12.899 -2.699 -17.854 1.00 68.69 96 THR A O 1
ATOM 792 N N . VAL A 1 97 ? 11.941 -1.922 -15.966 1.00 66.38 97 VAL A N 1
ATOM 793 C CA . VAL A 1 97 ? 10.590 -1.722 -16.515 1.00 66.38 97 VAL A CA 1
ATOM 794 C C . VAL A 1 97 ? 10.275 -0.217 -16.596 1.00 66.38 97 VAL A C 1
ATOM 796 O O . VAL A 1 97 ? 9.762 0.367 -15.641 1.00 66.38 97 VAL A O 1
ATOM 799 N N . PRO A 1 98 ? 10.561 0.444 -17.734 1.00 58.34 98 PRO A N 1
ATOM 800 C CA . PRO A 1 98 ? 10.597 1.908 -17.828 1.00 58.34 98 PRO A CA 1
ATOM 801 C C . PRO A 1 98 ? 9.237 2.634 -17.878 1.00 58.34 98 PRO A C 1
ATOM 803 O O . PRO A 1 98 ? 9.221 3.853 -18.026 1.00 58.34 98 PRO A O 1
ATOM 806 N N . GLU A 1 99 ? 8.095 1.951 -17.753 1.00 65.44 99 GLU A N 1
ATOM 807 C CA . GLU A 1 99 ? 6.784 2.549 -18.082 1.00 65.44 99 GLU A CA 1
ATOM 808 C C . GLU A 1 99 ? 5.801 2.689 -16.913 1.00 65.44 99 GLU A C 1
ATOM 810 O O . GLU A 1 99 ? 4.706 3.219 -17.090 1.00 65.44 99 GLU A O 1
ATOM 815 N N . VAL A 1 100 ? 6.155 2.249 -15.705 1.00 75.56 100 VAL A N 1
ATOM 816 C CA . VAL A 1 100 ? 5.177 2.177 -14.614 1.00 75.56 100 VAL A CA 1
ATOM 817 C C . VAL A 1 100 ? 5.414 3.272 -13.581 1.00 75.56 100 VAL A C 1
ATOM 819 O O . VAL A 1 100 ? 6.394 3.255 -12.841 1.00 75.56 100 VAL A O 1
ATOM 822 N N . ASN A 1 101 ? 4.480 4.221 -13.509 1.00 88.69 101 ASN A N 1
ATOM 823 C CA . ASN A 1 101 ? 4.511 5.316 -12.548 1.00 88.69 101 ASN A CA 1
ATOM 824 C C . ASN A 1 101 ? 4.038 4.835 -11.158 1.00 88.69 101 ASN A C 1
ATOM 826 O O . ASN A 1 101 ? 2.853 4.525 -10.997 1.00 88.69 101 ASN A O 1
ATOM 830 N N . PRO A 1 102 ? 4.898 4.830 -10.117 1.00 91.50 102 PRO A N 1
ATOM 831 C CA . PRO A 1 102 ? 4.504 4.401 -8.773 1.00 91.50 102 PRO A CA 1
ATOM 832 C C . PRO A 1 102 ? 3.355 5.226 -8.189 1.00 91.50 102 PRO A C 1
ATOM 834 O O . PRO A 1 102 ? 2.582 4.712 -7.382 1.00 91.50 102 PRO A O 1
ATOM 837 N N . LYS A 1 103 ? 3.218 6.493 -8.601 1.00 94.25 103 LYS A N 1
ATOM 838 C CA . LYS A 1 103 ? 2.110 7.349 -8.174 1.00 94.25 103 LYS A CA 1
ATOM 839 C C . LYS A 1 103 ? 0.766 6.831 -8.681 1.00 94.25 103 LYS A C 1
ATOM 841 O O . LYS A 1 103 ? -0.157 6.742 -7.882 1.00 94.25 103 LYS A O 1
ATOM 846 N N . GLU A 1 104 ? 0.682 6.422 -9.948 1.00 93.88 104 GLU A N 1
ATOM 847 C CA . GLU A 1 104 ? -0.549 5.858 -10.526 1.00 93.88 104 GLU A CA 1
ATOM 848 C C . GLU A 1 104 ? -0.946 4.556 -9.819 1.00 93.88 104 GLU A C 1
ATOM 850 O O . GLU A 1 104 ? -2.116 4.352 -9.497 1.00 93.88 104 GLU A O 1
ATOM 855 N N . ILE A 1 105 ? 0.037 3.697 -9.514 1.00 94.56 105 ILE A N 1
ATOM 856 C CA . ILE A 1 105 ? -0.211 2.478 -8.736 1.00 94.56 105 ILE A CA 1
ATOM 857 C C . ILE A 1 105 ? -0.814 2.847 -7.385 1.00 94.56 105 ILE A C 1
ATOM 859 O O . ILE A 1 105 ? -1.878 2.348 -7.036 1.00 94.56 105 ILE A O 1
ATOM 863 N N . ILE A 1 106 ? -0.148 3.714 -6.618 1.00 96.75 106 ILE A N 1
ATOM 864 C CA . ILE A 1 106 ? -0.610 4.076 -5.276 1.00 96.75 106 ILE A CA 1
ATOM 865 C C . ILE A 1 106 ? -2.007 4.705 -5.323 1.00 96.75 106 ILE A C 1
ATOM 867 O O . ILE A 1 106 ? -2.846 4.344 -4.504 1.00 96.75 106 ILE A O 1
ATOM 871 N N . GLU A 1 107 ? -2.285 5.583 -6.287 1.00 96.69 107 GLU A N 1
ATOM 872 C CA . GLU A 1 107 ? -3.614 6.179 -6.475 1.00 96.69 107 GLU A CA 1
ATOM 873 C C . GLU A 1 107 ? -4.687 5.112 -6.706 1.00 96.69 107 GLU A C 1
ATOM 875 O O . GLU A 1 107 ? -5.714 5.124 -6.028 1.00 96.69 107 GLU A O 1
ATOM 880 N N . HIS A 1 108 ? -4.408 4.127 -7.561 1.00 95.88 108 HIS A N 1
ATOM 881 C CA . HIS A 1 108 ? -5.309 3.000 -7.787 1.00 95.88 108 HIS A CA 1
ATOM 882 C C . HIS A 1 108 ? -5.539 2.156 -6.521 1.00 95.88 108 HIS A C 1
ATOM 884 O O . HIS A 1 108 ? -6.666 1.746 -6.241 1.00 95.88 108 HIS A O 1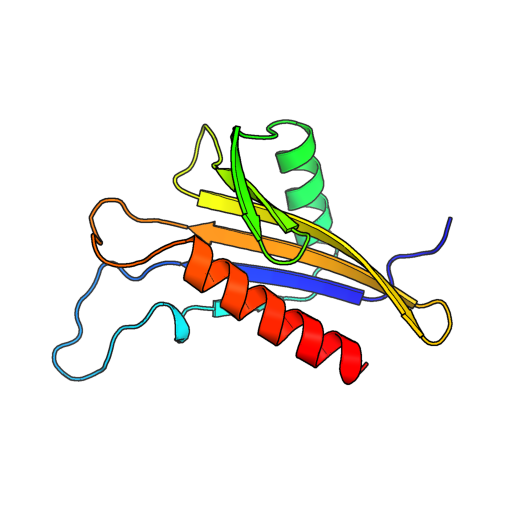
ATOM 890 N N . LEU A 1 109 ? -4.492 1.906 -5.727 1.00 97.19 109 LEU A N 1
ATOM 891 C CA . LEU A 1 109 ? -4.624 1.157 -4.472 1.00 97.19 109 LEU A CA 1
ATOM 892 C C . LEU A 1 109 ? -5.420 1.935 -3.414 1.00 97.19 109 LEU A C 1
ATOM 894 O O . LEU A 1 109 ? -6.170 1.334 -2.646 1.00 97.19 109 LEU A O 1
ATOM 898 N N . ILE A 1 110 ? -5.272 3.263 -3.368 1.00 97.12 110 ILE A N 1
ATOM 899 C CA . ILE A 1 110 ? -6.045 4.133 -2.472 1.00 97.12 110 ILE A CA 1
ATOM 900 C C . ILE A 1 110 ? -7.527 4.106 -2.852 1.00 97.12 110 ILE A C 1
ATOM 902 O O . ILE A 1 110 ? -8.378 4.039 -1.964 1.00 97.12 110 ILE A O 1
ATOM 906 N N . GLU A 1 111 ? -7.845 4.128 -4.146 1.00 96.75 111 GLU A N 1
ATOM 907 C CA . GLU A 1 111 ? -9.222 4.014 -4.635 1.00 96.75 111 GLU A CA 1
ATOM 908 C C . GLU A 1 111 ? -9.861 2.675 -4.240 1.00 96.75 111 GLU A C 1
ATOM 910 O O . GLU A 1 111 ? -10.963 2.669 -3.684 1.00 96.75 111 GLU A O 1
ATOM 915 N N . ASP A 1 112 ? -9.157 1.552 -4.437 1.00 96.25 112 ASP A N 1
ATOM 916 C CA . ASP A 1 112 ? -9.636 0.232 -3.997 1.00 96.25 112 ASP A CA 1
ATOM 917 C C . ASP A 1 112 ? -9.814 0.178 -2.470 1.00 96.25 112 ASP A C 1
ATOM 919 O O . ASP A 1 112 ? -10.854 -0.263 -1.975 1.00 96.25 112 ASP A O 1
ATOM 923 N N . TYR A 1 113 ? -8.849 0.704 -1.708 1.00 96.50 113 TYR A N 1
ATOM 924 C CA . TYR A 1 113 ? -8.930 0.782 -0.250 1.00 96.50 113 TYR A CA 1
ATOM 925 C C . TYR A 1 113 ? -10.149 1.574 0.226 1.00 96.50 113 TYR A C 1
ATOM 927 O O . TYR A 1 113 ? -10.916 1.069 1.048 1.00 96.50 113 TYR A O 1
ATOM 935 N N . ARG A 1 114 ? -10.380 2.773 -0.316 1.00 94.75 114 ARG A N 1
ATOM 936 C CA . ARG A 1 114 ? -11.557 3.586 0.024 1.00 94.75 114 ARG A CA 1
ATOM 937 C C . ARG A 1 114 ? -12.858 2.876 -0.325 1.00 94.75 114 ARG A C 1
ATOM 939 O O . ARG A 1 114 ? -13.761 2.830 0.504 1.00 94.75 114 ARG A O 1
ATOM 946 N N . GLY A 1 115 ? -12.919 2.233 -1.491 1.00 94.25 115 GLY A N 1
ATOM 947 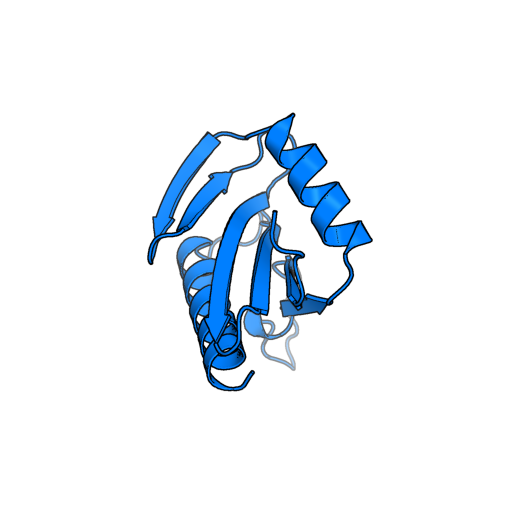C CA . GLY A 1 115 ? -14.072 1.423 -1.882 1.00 94.25 115 GLY A CA 1
ATOM 948 C C . GLY A 1 115 ? -14.362 0.270 -0.913 1.00 94.25 115 GLY A C 1
ATOM 949 O O . GLY A 1 115 ? -15.523 -0.102 -0.736 1.00 94.25 115 GLY A O 1
ATOM 950 N N . ARG A 1 116 ? -13.338 -0.288 -0.252 1.00 92.06 116 ARG A N 1
ATOM 951 C CA . ARG A 1 116 ? -13.512 -1.290 0.816 1.00 92.06 116 ARG A CA 1
ATOM 952 C C . ARG A 1 116 ? -13.983 -0.671 2.123 1.00 92.06 116 ARG A C 1
ATOM 954 O O . ARG A 1 116 ? -14.830 -1.274 2.774 1.00 92.06 116 ARG A O 1
ATOM 961 N N . LEU A 1 117 ? -13.477 0.509 2.485 1.00 90.88 117 LEU A N 1
ATOM 962 C CA . LEU A 1 117 ? -13.932 1.220 3.682 1.00 90.88 117 LEU A CA 1
ATOM 963 C C . LEU A 1 117 ? -15.417 1.584 3.608 1.00 90.88 117 LEU A C 1
ATOM 965 O O . LEU A 1 117 ? -16.105 1.492 4.614 1.00 90.88 117 LEU A O 1
ATOM 969 N N . ASP A 1 118 ? -15.920 1.951 2.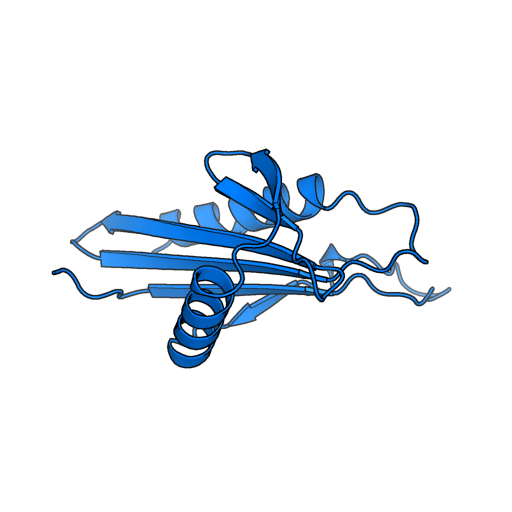429 1.00 83.31 118 ASP A N 1
ATOM 970 C CA . ASP A 1 118 ? -17.334 2.308 2.249 1.00 83.31 118 ASP A CA 1
ATOM 971 C C . ASP A 1 118 ? -18.285 1.101 2.319 1.00 83.31 118 ASP A C 1
ATOM 973 O O . ASP A 1 118 ? -19.488 1.268 2.541 1.00 83.31 118 ASP A O 1
ATOM 977 N N . ARG A 1 119 ? -17.762 -0.115 2.115 1.00 75.38 119 ARG A N 1
ATOM 978 C CA . ARG A 1 119 ? -18.520 -1.378 2.164 1.00 75.38 119 ARG A CA 1
ATOM 979 C C . ARG A 1 119 ? -18.472 -2.068 3.531 1.00 75.38 119 ARG A C 1
ATOM 981 O O . ARG A 1 119 ? -19.262 -2.990 3.735 1.00 75.38 119 ARG A O 1
ATOM 988 N N . GLY A 1 120 ? -17.540 -1.678 4.403 1.00 59.19 120 GLY A N 1
ATOM 989 C CA . GLY A 1 120 ? -17.379 -2.194 5.769 1.00 59.19 120 GLY A CA 1
ATOM 990 C C . GLY A 1 120 ? -18.099 -1.337 6.799 1.00 59.19 120 GLY A C 1
ATOM 991 O O . GLY A 1 120 ? -18.678 -1.932 7.732 1.00 59.19 120 GLY A O 1
#

Foldseek 3Di:
DADAPWEKEWEFEQDPDDDPVDDRGSVVRIDIDTDPVVLVVVCVVCVVQVAAQDDDDPNWGWHQTPPAQKIKTWDKDAAPPRHIYIYIHIYHDDPSDPPDDVRVVVVVVVVVVVVVRVVD